Protein AF-A0A060CDG4-F1 (afdb_monomer_lite)

Sequence (92 aa):
MELIAEVQGEGQIFYRRRRRRVKRKSGNIDDFCRRWGSQYSYMVVLDADSVMSGECLSGLVRLMEANPNAGIIQSSPRASGMDTLYARCQQF

Structure (mmCIF, N/CA/C/O backbone):
data_AF-A0A060CDG4-F1
#
_entry.id   AF-A0A060CDG4-F1
#
loop_
_atom_site.group_PDB
_atom_site.id
_atom_site.type_symbol
_atom_site.label_atom_id
_atom_site.label_alt_id
_atom_site.label_comp_id
_atom_site.label_asym_id
_atom_site.label_entity_id
_atom_site.label_seq_id
_atom_site.pdbx_PDB_ins_code
_atom_site.Cartn_x
_atom_site.Cartn_y
_atom_site.Cartn_z
_atom_site.occupancy
_atom_site.B_iso_or_equiv
_a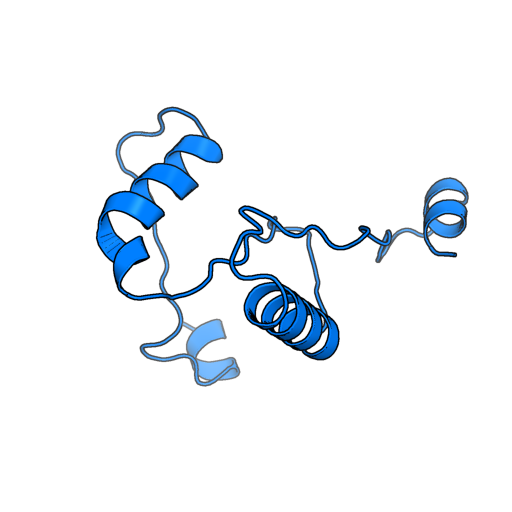tom_site.auth_seq_id
_atom_site.auth_comp_id
_atom_site.auth_asym_id
_atom_site.auth_atom_id
_atom_site.pdbx_PDB_model_num
ATOM 1 N N . MET A 1 1 ? 14.598 -15.958 -4.566 1.00 62.09 1 MET A N 1
ATOM 2 C CA . MET A 1 1 ? 15.732 -15.940 -3.619 1.00 62.09 1 MET A CA 1
ATOM 3 C C . MET A 1 1 ? 16.685 -14.811 -3.973 1.00 62.09 1 MET A C 1
ATOM 5 O O . MET A 1 1 ? 17.033 -14.072 -3.072 1.00 62.09 1 MET A O 1
ATOM 9 N N . GLU A 1 2 ? 17.003 -14.612 -5.256 1.00 82.00 2 GLU A N 1
ATOM 10 C CA . GLU A 1 2 ? 17.863 -13.516 -5.739 1.00 82.00 2 GLU A CA 1
ATOM 11 C C . GLU A 1 2 ? 17.383 -12.119 -5.304 1.00 82.00 2 GLU A C 1
ATOM 13 O O . GLU A 1 2 ? 18.087 -11.468 -4.545 1.00 82.00 2 GLU A O 1
ATOM 18 N N . LEU A 1 3 ? 16.131 -11.737 -5.600 1.00 85.00 3 LEU A N 1
ATOM 19 C CA . LEU A 1 3 ? 15.592 -10.420 -5.207 1.00 85.00 3 LEU A CA 1
ATOM 20 C C . LEU A 1 3 ? 15.703 -10.117 -3.702 1.00 85.00 3 LEU A C 1
ATOM 22 O O . LEU A 1 3 ? 16.003 -8.994 -3.319 1.00 85.00 3 LEU A O 1
ATOM 26 N N . ILE A 1 4 ? 15.443 -11.105 -2.837 1.00 89.88 4 ILE A N 1
ATOM 27 C CA . ILE A 1 4 ? 15.513 -10.910 -1.379 1.00 89.88 4 ILE A CA 1
ATOM 28 C C . ILE A 1 4 ? 16.952 -10.606 -0.957 1.00 89.88 4 ILE A C 1
ATOM 30 O O . ILE A 1 4 ? 17.156 -9.726 -0.126 1.00 89.88 4 ILE A O 1
ATOM 34 N N . ALA A 1 5 ? 17.928 -11.307 -1.537 1.00 89.69 5 ALA A N 1
ATOM 35 C CA . ALA A 1 5 ? 19.340 -11.075 -1.263 1.00 89.69 5 ALA A CA 1
ATOM 36 C C . ALA A 1 5 ? 19.807 -9.719 -1.816 1.00 89.69 5 ALA A C 1
ATOM 38 O O . ALA A 1 5 ? 20.478 -8.977 -1.104 1.00 89.69 5 ALA A O 1
ATOM 39 N N . GLU A 1 6 ? 19.399 -9.370 -3.040 1.00 93.19 6 GLU A N 1
ATOM 40 C CA . GLU A 1 6 ? 19.752 -8.106 -3.701 1.00 93.19 6 GLU A CA 1
ATOM 41 C C . GLU A 1 6 ? 19.315 -6.878 -2.901 1.00 93.19 6 GLU A C 1
ATOM 43 O O . GLU A 1 6 ? 20.073 -5.921 -2.772 1.00 93.19 6 GLU A O 1
ATOM 48 N N . VAL A 1 7 ? 18.102 -6.909 -2.343 1.00 92.44 7 VAL A N 1
ATOM 49 C CA . VAL A 1 7 ? 17.533 -5.772 -1.598 1.00 92.44 7 VAL A CA 1
ATOM 50 C C . VAL A 1 7 ? 17.627 -5.934 -0.082 1.00 92.44 7 VAL A C 1
ATOM 52 O O . VAL A 1 7 ? 17.065 -5.122 0.648 1.00 92.44 7 VAL A O 1
ATOM 55 N N . GLN A 1 8 ? 18.287 -6.994 0.399 1.00 92.56 8 GLN A N 1
ATOM 56 C CA . GLN A 1 8 ? 18.367 -7.348 1.824 1.00 92.56 8 GLN A CA 1
ATOM 57 C C . GLN A 1 8 ? 16.981 -7.399 2.504 1.00 92.56 8 GLN A C 1
ATOM 59 O O . GLN A 1 8 ? 16.804 -7.025 3.661 1.00 92.56 8 GLN A O 1
ATOM 64 N N . GLY A 1 9 ? 15.970 -7.863 1.764 1.00 90.69 9 GLY A N 1
ATOM 65 C CA . GLY A 1 9 ? 14.554 -7.808 2.143 1.00 90.69 9 GLY A CA 1
ATOM 66 C C . GLY A 1 9 ? 14.062 -9.001 2.965 1.00 90.69 9 GLY A C 1
ATOM 67 O O . GLY A 1 9 ? 12.863 -9.301 2.956 1.00 90.69 9 GLY A O 1
ATOM 68 N N . GLU A 1 10 ? 14.964 -9.738 3.615 1.00 92.06 10 GLU A N 1
ATOM 69 C CA . GLU A 1 10 ? 14.598 -10.920 4.394 1.00 92.06 10 GLU A CA 1
ATOM 70 C C . GLU A 1 10 ? 13.661 -10.535 5.548 1.00 92.06 10 GLU A C 1
ATOM 72 O O . GLU A 1 10 ? 13.852 -9.527 6.225 1.00 92.06 10 GLU A O 1
ATOM 77 N N . GLY A 1 11 ? 12.575 -11.294 5.717 1.00 91.12 11 GLY A N 1
ATOM 78 C CA . GLY A 1 11 ? 11.534 -10.993 6.707 1.00 91.12 11 GLY A CA 1
ATOM 79 C C . GLY A 1 11 ? 10.668 -9.761 6.402 1.00 91.12 11 GLY A C 1
ATOM 80 O O . GLY A 1 11 ? 9.756 -9.475 7.170 1.00 91.12 11 GLY A O 1
ATOM 81 N N . GLN A 1 12 ? 10.910 -9.052 5.295 1.00 91.38 12 GLN A N 1
ATOM 82 C CA . GLN A 1 12 ? 10.147 -7.862 4.886 1.00 91.38 12 GLN A CA 1
ATOM 83 C C . GLN A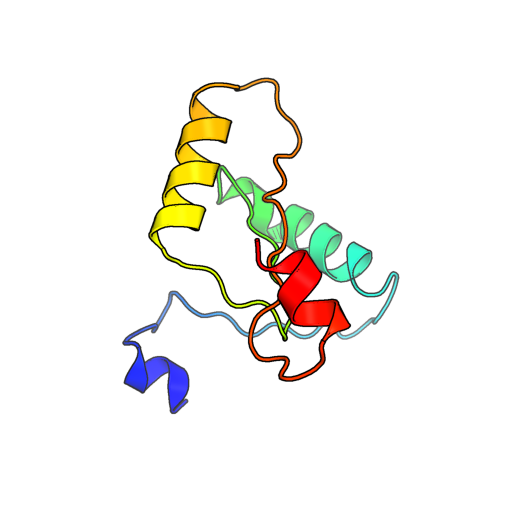 1 12 ? 9.398 -8.070 3.563 1.00 91.38 12 GLN A C 1
ATOM 85 O O . GLN A 1 12 ? 8.375 -7.431 3.316 1.00 91.38 12 GLN A O 1
ATOM 90 N N . ILE A 1 13 ? 9.871 -8.993 2.719 1.00 92.06 13 ILE A N 1
ATOM 91 C CA . ILE A 1 13 ? 9.242 -9.343 1.443 1.00 92.06 13 ILE A CA 1
ATOM 92 C C . ILE A 1 13 ? 8.523 -10.682 1.565 1.00 92.06 13 ILE A C 1
ATOM 94 O O . ILE A 1 13 ? 9.122 -11.715 1.861 1.00 92.06 13 ILE A O 1
ATOM 98 N N . PHE A 1 14 ? 7.230 -10.675 1.249 1.00 91.50 14 PHE A N 1
ATOM 99 C CA . PHE A 1 14 ? 6.374 -11.851 1.348 1.00 91.50 14 PHE A CA 1
ATOM 100 C C . PHE A 1 14 ? 5.721 -12.163 0.002 1.00 91.50 14 PHE A C 1
ATOM 102 O O . PHE A 1 14 ? 5.015 -11.334 -0.573 1.00 91.50 14 PHE A O 1
ATOM 109 N N . TYR A 1 15 ? 5.900 -13.392 -0.488 1.00 91.62 15 TYR A N 1
ATOM 110 C CA . TYR A 1 15 ? 5.159 -13.891 -1.646 1.00 91.62 15 TYR A CA 1
ATOM 111 C C . TYR A 1 15 ? 3.880 -14.603 -1.203 1.00 91.62 15 TYR A C 1
ATOM 113 O O . TYR A 1 15 ? 3.900 -15.469 -0.328 1.00 91.62 15 TYR A O 1
ATOM 121 N N . ARG A 1 16 ? 2.754 -14.290 -1.853 1.00 91.25 16 ARG A N 1
ATOM 122 C CA . ARG A 1 16 ? 1.454 -14.895 -1.543 1.00 91.25 16 ARG A CA 1
ATOM 123 C C . ARG A 1 16 ? 0.721 -15.330 -2.805 1.00 91.25 16 ARG A C 1
ATOM 125 O O . ARG A 1 16 ? 0.524 -14.548 -3.730 1.00 91.25 16 ARG A O 1
ATOM 132 N N . ARG A 1 17 ? 0.187 -16.555 -2.785 1.00 92.44 17 ARG A N 1
ATOM 133 C CA . ARG A 1 17 ? -0.700 -17.094 -3.825 1.00 92.44 17 ARG A CA 1
ATOM 134 C C . ARG A 1 17 ? -1.917 -17.771 -3.194 1.00 92.44 17 ARG A C 1
ATOM 136 O O . ARG A 1 17 ? -1.780 -18.706 -2.412 1.00 92.44 17 ARG A O 1
ATOM 143 N N . ARG A 1 18 ? -3.128 -17.331 -3.554 1.00 92.38 18 ARG A N 1
ATOM 144 C CA . ARG A 1 18 ? -4.378 -17.935 -3.058 1.00 92.38 18 ARG A CA 1
ATOM 145 C C . ARG A 1 18 ? -4.697 -19.231 -3.809 1.00 92.38 18 ARG A C 1
ATOM 147 O O . ARG A 1 18 ? -4.679 -19.249 -5.039 1.00 92.38 18 ARG A O 1
ATOM 154 N N . ARG A 1 19 ? -5.072 -20.291 -3.077 1.00 91.50 19 ARG A N 1
ATOM 155 C CA . ARG A 1 19 ? -5.573 -21.550 -3.671 1.00 91.50 19 ARG A CA 1
ATOM 156 C C . ARG A 1 19 ? -6.875 -21.321 -4.445 1.00 91.50 19 ARG A C 1
ATOM 158 O O . ARG A 1 19 ? -7.001 -21.739 -5.592 1.00 91.50 19 ARG A O 1
ATOM 165 N N . ARG A 1 20 ? -7.823 -20.595 -3.841 1.00 90.56 20 ARG A N 1
ATOM 166 C CA . ARG A 1 20 ? -9.107 -20.234 -4.458 1.00 90.56 20 ARG A CA 1
ATOM 167 C C . ARG A 1 20 ? -9.045 -18.812 -5.026 1.00 90.56 20 ARG A C 1
ATOM 169 O O . ARG A 1 20 ? -8.895 -17.845 -4.283 1.00 90.56 20 ARG A O 1
ATOM 176 N N . ARG A 1 21 ? -9.175 -18.678 -6.348 1.00 89.50 21 ARG A N 1
ATOM 177 C CA . ARG A 1 21 ? -9.033 -17.409 -7.089 1.00 89.50 21 ARG A CA 1
ATOM 178 C C . ARG A 1 21 ? -10.387 -16.731 -7.328 1.00 89.50 21 ARG A C 1
ATOM 180 O O . ARG A 1 21 ? -10.862 -16.641 -8.452 1.00 89.50 21 ARG A O 1
ATOM 187 N N . VAL A 1 22 ? -11.019 -16.263 -6.253 1.00 92.25 22 VAL A N 1
ATOM 188 C CA . VAL A 1 22 ? -12.312 -15.550 -6.300 1.00 92.25 22 VAL A CA 1
ATOM 189 C C . VAL A 1 22 ? -12.082 -14.035 -6.248 1.00 92.25 22 VAL A C 1
ATOM 191 O O . VAL A 1 22 ? -11.134 -13.579 -5.601 1.00 92.25 22 VAL A O 1
ATOM 194 N N . LYS A 1 23 ? -12.933 -13.255 -6.933 1.00 90.69 23 LYS A N 1
ATOM 195 C CA . LYS A 1 23 ? -12.934 -11.775 -6.945 1.00 90.69 23 LYS A CA 1
ATOM 196 C C . LYS A 1 23 ? -11.625 -11.105 -7.427 1.00 90.69 23 LYS A C 1
ATOM 198 O O . LYS A 1 23 ? -11.415 -9.928 -7.177 1.00 90.69 23 LYS A O 1
ATOM 203 N N . ARG A 1 24 ? -10.738 -11.818 -8.142 1.00 91.56 24 ARG A N 1
ATOM 204 C CA . ARG A 1 24 ? -9.510 -11.264 -8.774 1.00 91.56 24 ARG A CA 1
ATOM 205 C C . ARG A 1 24 ? -8.721 -10.321 -7.830 1.00 91.56 24 ARG A C 1
ATOM 207 O O . ARG A 1 24 ? -8.356 -10.765 -6.739 1.00 91.56 24 ARG A O 1
ATOM 214 N N . LYS A 1 25 ? -8.475 -9.060 -8.236 1.00 91.06 25 LYS A N 1
ATOM 215 C CA . LYS A 1 25 ? -7.741 -8.020 -7.483 1.00 91.06 25 LYS A CA 1
ATOM 216 C C . LYS A 1 25 ? -8.422 -7.687 -6.156 1.00 91.06 25 LYS A C 1
ATOM 218 O O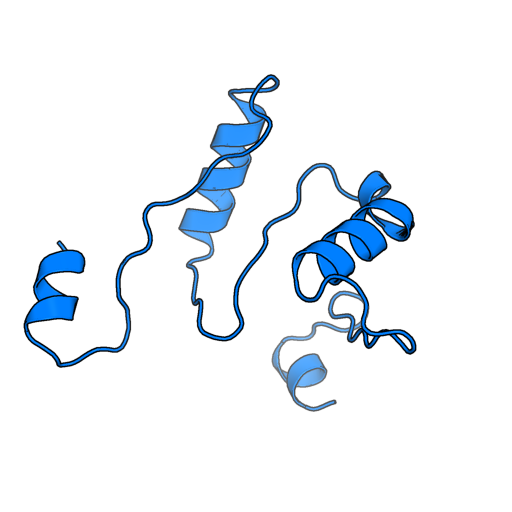 . LYS A 1 25 ? -7.781 -7.801 -5.116 1.00 91.06 25 LYS A O 1
ATOM 223 N N . SER A 1 26 ? -9.723 -7.390 -6.162 1.00 94.50 26 SER A N 1
ATOM 224 C CA . SER A 1 26 ? -10.452 -7.071 -4.925 1.00 94.50 26 SER A CA 1
ATOM 225 C C . SER A 1 26 ? -10.442 -8.237 -3.936 1.00 94.50 26 SER A C 1
ATOM 227 O O . SER A 1 26 ? -10.294 -8.027 -2.739 1.00 94.50 26 SER A O 1
ATOM 229 N N . GLY A 1 27 ? -10.471 -9.479 -4.425 1.00 95.06 27 GLY A N 1
ATOM 230 C CA . GLY A 1 27 ? -10.309 -10.661 -3.580 1.00 95.06 27 GLY A CA 1
ATOM 231 C C . GLY A 1 27 ? -8.910 -10.832 -2.974 1.00 95.06 27 GLY A C 1
ATOM 232 O O . GLY A 1 27 ? -8.790 -11.452 -1.921 1.00 95.06 27 GLY A O 1
ATOM 233 N N . ASN A 1 28 ? -7.849 -10.333 -3.620 1.00 94.44 28 ASN A N 1
ATOM 234 C CA . ASN A 1 28 ? -6.499 -10.335 -3.038 1.00 94.44 28 ASN A CA 1
ATOM 235 C C . ASN A 1 28 ? -6.372 -9.286 -1.928 1.00 94.44 28 ASN A C 1
ATOM 237 O O . ASN A 1 28 ? -5.729 -9.557 -0.912 1.00 94.44 28 ASN A O 1
ATOM 241 N N . ILE A 1 29 ? -6.972 -8.113 -2.138 1.00 94.31 29 ILE A N 1
ATOM 242 C CA . ILE A 1 29 ? -6.968 -7.012 -1.173 1.00 94.31 29 ILE A CA 1
ATOM 243 C C . ILE A 1 29 ? -7.796 -7.401 0.059 1.00 94.31 29 ILE A C 1
ATOM 245 O O . ILE A 1 29 ? -7.273 -7.376 1.166 1.00 94.31 29 ILE A O 1
ATOM 249 N N . ASP A 1 30 ? -9.026 -7.892 -0.129 1.00 95.12 30 ASP A N 1
ATOM 250 C CA . ASP A 1 30 ? -9.905 -8.351 0.962 1.00 95.12 30 ASP A CA 1
ATOM 251 C C . ASP A 1 30 ? -9.242 -9.431 1.836 1.00 95.12 30 ASP A C 1
ATOM 253 O O . ASP A 1 30 ? -9.232 -9.325 3.059 1.00 95.12 30 ASP A O 1
ATOM 257 N N . ASP A 1 31 ? -8.614 -10.444 1.227 1.00 95.06 31 ASP A N 1
ATOM 258 C CA . ASP A 1 31 ? -7.897 -11.488 1.975 1.00 95.06 31 ASP A CA 1
ATOM 259 C C . ASP A 1 31 ? -6.700 -10.930 2.759 1.00 95.06 31 ASP A C 1
ATOM 261 O O . ASP A 1 31 ? -6.406 -11.422 3.845 1.00 95.06 31 ASP A O 1
ATOM 265 N N . PHE A 1 32 ? -6.017 -9.906 2.227 1.00 95.19 32 PHE A N 1
ATOM 266 C CA . PHE A 1 32 ? -4.921 -9.256 2.945 1.00 95.19 32 PHE A CA 1
ATOM 267 C C . PHE A 1 32 ? -5.441 -8.490 4.160 1.00 95.19 32 PHE A C 1
ATOM 269 O O . PHE A 1 32 ? -5.023 -8.765 5.284 1.00 95.19 32 PHE A O 1
ATOM 276 N N . CYS A 1 33 ? -6.406 -7.593 3.940 1.00 95.00 33 CYS A N 1
ATOM 277 C CA . CYS A 1 33 ? -6.986 -6.765 4.990 1.00 95.00 33 CYS A CA 1
ATOM 278 C C . CYS A 1 33 ? -7.570 -7.612 6.129 1.00 95.00 33 CYS A C 1
ATOM 280 O O . CYS A 1 33 ? -7.372 -7.279 7.291 1.00 95.00 33 CYS A O 1
ATOM 282 N N . ARG A 1 34 ? -8.216 -8.747 5.820 1.00 95.06 34 ARG A N 1
ATOM 283 C CA . ARG A 1 34 ? -8.796 -9.639 6.840 1.00 95.06 34 ARG A CA 1
ATOM 284 C C . ARG A 1 34 ? -7.778 -10.363 7.715 1.00 95.06 34 ARG A C 1
ATOM 286 O O . ARG A 1 34 ? -8.094 -10.665 8.858 1.00 95.06 34 ARG A O 1
ATOM 293 N N . ARG A 1 35 ? -6.615 -10.728 7.175 1.00 94.81 35 ARG A N 1
ATOM 294 C CA . ARG A 1 35 ? -5.641 -11.583 7.879 1.00 94.81 35 ARG A CA 1
ATOM 295 C C . ARG A 1 35 ? -4.499 -10.798 8.511 1.00 94.81 35 ARG A C 1
ATOM 297 O O . ARG A 1 35 ? -4.009 -11.199 9.559 1.00 94.81 35 ARG A O 1
ATOM 304 N N . TRP A 1 36 ? -4.075 -9.715 7.863 1.00 95.69 36 TRP A N 1
ATOM 305 C CA . TRP A 1 36 ? -2.896 -8.938 8.259 1.00 95.69 36 TRP A CA 1
ATOM 306 C C . TRP A 1 36 ? -3.141 -7.432 8.286 1.00 95.69 36 TRP A C 1
ATOM 308 O O . TRP A 1 36 ? -2.289 -6.706 8.779 1.00 95.69 36 TRP A O 1
ATOM 318 N N . GLY A 1 37 ? -4.285 -6.946 7.793 1.00 95.38 37 GLY A N 1
ATOM 319 C CA . GLY A 1 37 ? -4.555 -5.508 7.698 1.00 95.38 37 GLY A CA 1
ATOM 320 C C . GLY A 1 37 ? -4.431 -4.771 9.030 1.00 95.38 37 GLY A C 1
ATOM 321 O O . GLY A 1 37 ? -3.953 -3.648 9.047 1.00 95.38 37 GLY A O 1
ATOM 322 N N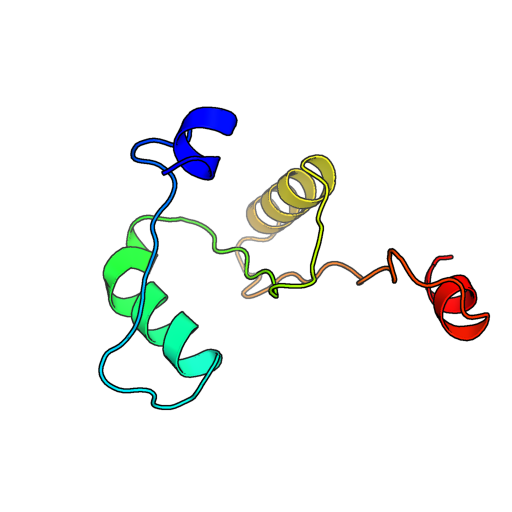 . SER A 1 38 ? -4.764 -5.419 10.148 1.00 96.44 38 SER A N 1
ATOM 323 C CA . SER A 1 38 ? -4.643 -4.832 11.489 1.00 96.44 38 SER A CA 1
ATOM 324 C C . SER A 1 38 ? -3.202 -4.602 11.959 1.00 96.44 38 SER A C 1
ATOM 326 O O . SER A 1 38 ? -3.004 -3.970 12.989 1.00 96.44 38 SER A O 1
ATOM 328 N N . GLN A 1 39 ? -2.201 -5.141 11.257 1.00 96.19 39 GLN A N 1
ATOM 329 C CA . GLN A 1 39 ? -0.782 -4.968 11.590 1.00 96.19 39 GLN A CA 1
ATOM 330 C C . GLN A 1 39 ? -0.186 -3.694 10.972 1.00 96.19 39 GLN A C 1
ATOM 332 O O . GLN A 1 39 ? 0.958 -3.359 11.263 1.00 96.19 39 GLN A O 1
ATOM 337 N N . TYR A 1 40 ? -0.942 -2.989 10.123 1.00 94.81 40 TYR A N 1
ATOM 338 C CA . TYR A 1 40 ? -0.471 -1.824 9.380 1.00 94.81 40 TYR A CA 1
ATOM 339 C C . TYR A 1 40 ? -1.476 -0.676 9.489 1.00 94.81 40 TYR A C 1
ATOM 341 O O . TYR A 1 40 ? -2.675 -0.883 9.322 1.00 94.81 40 TYR A O 1
ATOM 349 N N . SER A 1 41 ? -0.993 0.549 9.703 1.00 94.06 41 SER A N 1
ATOM 350 C CA . SER A 1 41 ? -1.854 1.743 9.727 1.00 94.06 41 SER A CA 1
ATOM 351 C C . SER A 1 41 ? -2.382 2.107 8.337 1.00 94.06 41 SER A C 1
ATOM 353 O O . SER A 1 41 ? -3.512 2.566 8.196 1.00 94.06 41 SER A O 1
ATOM 355 N N . TYR A 1 42 ? -1.569 1.875 7.301 1.00 95.19 42 TYR A N 1
ATOM 356 C CA . TYR A 1 42 ? -1.871 2.225 5.915 1.00 95.19 42 TYR A CA 1
ATOM 357 C C . TYR A 1 42 ? -1.499 1.088 4.965 1.00 95.19 42 TYR A C 1
ATOM 359 O O . TYR A 1 42 ? -0.598 0.295 5.235 1.00 95.19 42 TYR A O 1
ATOM 367 N N . MET A 1 43 ? -2.173 1.038 3.817 1.00 94.69 43 MET A N 1
ATOM 368 C CA . MET A 1 43 ? -1.904 0.079 2.750 1.00 94.69 43 MET A CA 1
ATOM 369 C C . MET A 1 43 ? -1.724 0.827 1.434 1.00 94.69 43 MET A C 1
ATOM 371 O O . MET A 1 43 ? -2.608 1.570 1.013 1.00 94.69 43 MET A O 1
ATOM 375 N N . VAL A 1 44 ? -0.606 0.573 0.755 1.00 93.38 44 VAL A N 1
ATOM 376 C CA . VAL A 1 44 ? -0.369 1.050 -0.610 1.00 93.38 44 VAL A CA 1
ATOM 377 C C . VAL A 1 44 ? -0.552 -0.116 -1.573 1.00 93.38 44 VAL A C 1
ATOM 379 O O . VAL A 1 44 ? 0.032 -1.183 -1.386 1.00 93.38 44 VAL A O 1
ATOM 382 N N . VAL A 1 45 ? -1.374 0.078 -2.603 1.00 92.56 45 VAL A N 1
ATOM 383 C CA . VAL A 1 45 ? -1.619 -0.926 -3.645 1.00 92.56 45 VAL A CA 1
ATOM 384 C C . VAL A 1 45 ? -0.945 -0.470 -4.931 1.00 92.56 45 VAL A C 1
ATOM 386 O O . VAL A 1 45 ? -1.341 0.538 -5.507 1.00 92.56 45 VAL A O 1
ATOM 389 N N . LEU A 1 46 ? 0.044 -1.238 -5.382 1.00 89.81 46 LEU A N 1
ATOM 390 C CA . LEU A 1 46 ? 0.734 -1.045 -6.656 1.00 89.81 46 LEU A CA 1
ATOM 391 C C . LEU A 1 46 ? 0.344 -2.160 -7.628 1.00 89.81 46 LEU A C 1
ATOM 393 O O . LEU A 1 46 ? 0.246 -3.325 -7.228 1.00 89.81 46 LEU A O 1
ATOM 397 N N . ASP A 1 47 ? 0.110 -1.807 -8.890 1.00 87.69 47 ASP A N 1
ATOM 398 C CA . ASP A 1 47 ? 0.000 -2.792 -9.965 1.00 87.69 47 ASP A CA 1
ATOM 399 C C . ASP A 1 47 ? 1.397 -3.259 -10.411 1.00 87.69 47 ASP A C 1
ATOM 401 O O . ASP A 1 47 ? 2.409 -2.642 -10.083 1.00 87.69 47 ASP A O 1
ATOM 405 N N . ALA A 1 48 ? 1.471 -4.394 -11.112 1.00 85.75 48 ALA A N 1
ATOM 406 C CA . ALA A 1 48 ? 2.744 -5.046 -11.457 1.00 85.75 48 ALA A CA 1
ATOM 407 C C . ALA A 1 48 ? 3.615 -4.246 -12.447 1.00 85.75 48 ALA A C 1
ATOM 409 O O . ALA A 1 48 ? 4.789 -4.554 -12.625 1.00 85.75 48 ALA A O 1
ATOM 410 N N . ASP A 1 49 ? 3.025 -3.247 -13.091 1.00 82.88 49 ASP A N 1
ATOM 411 C CA . ASP A 1 49 ? 3.617 -2.310 -14.041 1.00 82.88 49 ASP A CA 1
ATOM 412 C C . ASP A 1 49 ? 3.814 -0.905 -13.443 1.00 82.88 49 ASP A C 1
ATOM 414 O O . ASP A 1 49 ? 4.292 0.004 -14.121 1.00 82.88 49 ASP A O 1
ATOM 418 N N . SER A 1 50 ? 3.461 -0.707 -12.171 1.00 79.81 50 SER A N 1
ATOM 419 C CA . SER A 1 50 ? 3.599 0.578 -11.493 1.00 79.81 50 SER A CA 1
ATOM 420 C C . SER A 1 50 ? 4.979 0.719 -10.854 1.00 79.81 50 SER A C 1
ATOM 422 O O . SER A 1 50 ? 5.383 -0.099 -10.029 1.00 79.81 50 SER A O 1
ATOM 424 N N . VAL A 1 51 ? 5.669 1.817 -11.164 1.00 83.19 51 VAL A N 1
ATOM 425 C CA . VAL A 1 51 ? 6.884 2.255 -10.462 1.00 83.19 51 VAL A CA 1
ATOM 426 C C . VAL A 1 51 ? 6.567 3.545 -9.718 1.00 83.19 51 VAL A C 1
ATOM 428 O O . VAL A 1 51 ? 5.980 4.465 -10.284 1.00 83.19 51 VAL A O 1
ATOM 431 N N . MET A 1 52 ? 6.957 3.622 -8.447 1.00 82.06 52 MET A N 1
ATOM 432 C CA . MET A 1 52 ? 6.722 4.793 -7.608 1.00 82.06 52 MET A CA 1
ATOM 433 C C . MET A 1 52 ? 8.003 5.210 -6.892 1.00 82.06 52 MET A C 1
ATOM 435 O O . MET A 1 52 ? 8.754 4.365 -6.409 1.00 82.06 52 MET A O 1
ATOM 439 N N . SER A 1 53 ? 8.247 6.519 -6.811 1.00 87.31 53 SER A N 1
ATOM 440 C CA . SER A 1 53 ? 9.363 7.053 -6.033 1.00 87.31 53 SER A CA 1
ATOM 441 C C . SER A 1 53 ? 9.077 6.957 -4.531 1.00 87.31 53 SER A C 1
ATOM 443 O O . SER A 1 53 ? 7.935 7.100 -4.083 1.00 87.31 53 SER A O 1
ATOM 445 N N . GLY A 1 54 ? 10.131 6.769 -3.731 1.00 88.62 54 GLY A N 1
ATOM 446 C CA . GLY A 1 54 ? 10.024 6.780 -2.267 1.00 88.62 54 GLY A CA 1
ATOM 447 C C . GLY A 1 54 ? 9.513 8.116 -1.710 1.00 88.62 54 GLY A C 1
ATOM 448 O O . GLY A 1 54 ? 8.798 8.141 -0.707 1.00 88.62 54 GLY A O 1
ATOM 449 N N . GLU A 1 55 ? 9.810 9.224 -2.394 1.00 90.19 55 GLU A N 1
ATOM 450 C CA . GLU A 1 55 ? 9.293 10.552 -2.051 1.00 90.19 55 GLU A CA 1
ATOM 451 C C . GLU A 1 55 ? 7.767 10.622 -2.199 1.00 90.19 55 GLU A C 1
ATOM 453 O O . GLU A 1 55 ? 7.085 11.094 -1.290 1.00 90.19 55 GLU A O 1
ATOM 458 N N . CYS A 1 56 ? 7.214 10.085 -3.294 1.00 89.62 56 CYS A N 1
ATOM 459 C CA . CYS A 1 56 ? 5.768 10.039 -3.501 1.00 89.62 56 CYS A CA 1
ATOM 460 C C . CYS A 1 56 ? 5.077 9.190 -2.425 1.00 89.62 56 CYS A C 1
ATOM 462 O O . CYS A 1 56 ? 4.096 9.636 -1.832 1.00 89.62 56 CYS A O 1
ATOM 464 N N . LEU A 1 57 ? 5.632 8.014 -2.105 1.00 91.44 57 LEU A N 1
ATOM 465 C CA . LEU A 1 57 ? 5.147 7.160 -1.012 1.00 91.44 57 LEU A CA 1
ATOM 466 C C . LEU A 1 57 ? 5.111 7.907 0.327 1.00 91.44 57 LEU A C 1
ATOM 468 O O . LEU A 1 57 ? 4.092 7.910 1.015 1.00 91.44 57 LEU A O 1
ATOM 472 N N . SER A 1 58 ? 6.207 8.583 0.671 1.00 93.75 58 SER A N 1
ATOM 473 C CA . SER A 1 58 ? 6.313 9.365 1.908 1.00 93.75 58 SER A CA 1
ATOM 474 C C . SER A 1 58 ? 5.314 10.527 1.935 1.00 93.75 58 SER A C 1
ATOM 476 O O . SER A 1 58 ? 4.715 10.810 2.972 1.00 93.75 58 SER A O 1
ATOM 478 N N . GLY A 1 59 ? 5.094 11.180 0.791 1.00 93.94 59 GLY A N 1
ATOM 479 C CA . GLY A 1 59 ? 4.080 12.220 0.624 1.00 93.94 59 GLY A CA 1
ATOM 480 C C . GLY A 1 59 ? 2.657 11.707 0.851 1.00 93.94 59 GLY A C 1
ATOM 481 O O . GLY A 1 59 ? 1.893 12.344 1.572 1.00 93.94 59 GLY A O 1
ATOM 482 N N . LEU A 1 60 ? 2.313 10.534 0.308 1.00 93.75 60 LEU A N 1
ATOM 483 C CA . LEU A 1 60 ? 1.001 9.909 0.516 1.00 93.75 60 LEU A CA 1
ATOM 484 C C . LEU A 1 60 ? 0.747 9.596 1.995 1.00 93.75 60 LEU A C 1
ATOM 486 O O . LEU A 1 60 ? -0.337 9.887 2.496 1.00 93.75 60 LEU A O 1
ATOM 490 N N . VAL A 1 61 ? 1.746 9.070 2.709 1.00 94.38 61 VAL A N 1
ATOM 491 C CA . VAL A 1 61 ? 1.634 8.818 4.156 1.00 94.38 61 VAL A CA 1
ATOM 492 C C . VAL A 1 61 ? 1.397 10.122 4.918 1.00 94.38 61 VAL A C 1
ATOM 494 O O . VAL A 1 61 ? 0.466 10.199 5.711 1.00 94.38 61 VAL A O 1
ATOM 497 N N . ARG A 1 62 ? 2.164 11.183 4.630 1.00 95.81 62 ARG A N 1
ATOM 498 C CA . ARG A 1 62 ? 1.963 12.502 5.262 1.00 95.81 62 ARG A CA 1
ATOM 499 C C . ARG A 1 62 ? 0.559 13.058 5.025 1.00 95.81 62 ARG A C 1
ATOM 501 O O . ARG A 1 62 ? -0.013 13.663 5.926 1.00 95.81 62 ARG A O 1
ATOM 508 N N . LEU A 1 63 ? 0.000 12.855 3.831 1.00 95.00 63 LEU A N 1
ATOM 509 C CA . LEU A 1 63 ? -1.365 13.279 3.5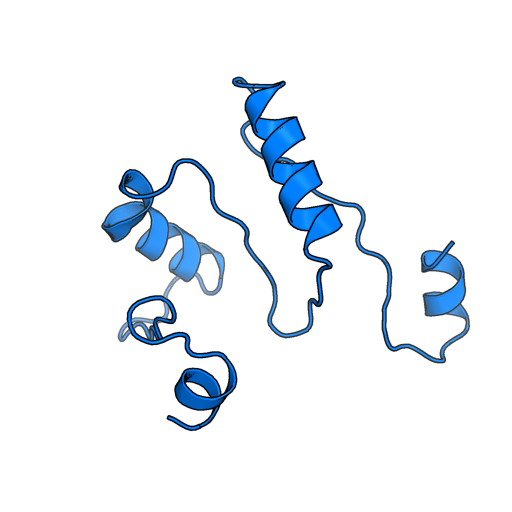23 1.00 95.00 63 LEU A CA 1
ATOM 510 C C . LEU A 1 63 ? -2.412 12.480 4.306 1.00 95.00 63 LEU A C 1
ATOM 512 O O . LEU A 1 63 ? -3.382 13.077 4.766 1.00 95.00 63 LEU A O 1
ATOM 516 N N . MET A 1 64 ? -2.214 11.170 4.482 1.00 95.69 64 MET A N 1
ATOM 517 C CA . MET A 1 64 ? -3.099 10.334 5.303 1.00 95.69 64 MET A CA 1
ATOM 518 C C . MET A 1 64 ? -3.061 10.751 6.781 1.00 95.69 64 MET A C 1
ATOM 520 O O . MET A 1 64 ? -4.114 10.887 7.396 1.00 95.69 64 MET A O 1
ATOM 524 N N . GLU A 1 65 ? -1.874 11.022 7.329 1.00 95.88 65 GLU A N 1
ATOM 525 C CA . GLU A 1 65 ? -1.703 11.509 8.709 1.00 95.88 65 GLU A CA 1
ATOM 526 C C . GLU A 1 65 ? -2.371 12.879 8.920 1.00 95.88 65 GLU A C 1
ATOM 528 O O . GLU A 1 65 ? -3.040 13.114 9.924 1.00 95.88 65 GLU A O 1
ATOM 533 N N . ALA A 1 66 ? -2.247 13.785 7.943 1.00 97.00 66 ALA A N 1
ATOM 534 C CA . ALA A 1 66 ? -2.875 15.105 7.995 1.00 97.00 66 ALA A CA 1
ATOM 535 C C . ALA A 1 66 ? -4.405 15.068 7.809 1.00 97.00 66 ALA A C 1
ATOM 537 O O . ALA A 1 66 ? -5.084 16.031 8.164 1.00 97.00 66 ALA A O 1
ATOM 538 N N . ASN A 1 67 ? -4.958 13.980 7.261 1.00 95.94 67 ASN A N 1
ATOM 539 C CA . ASN A 1 67 ? -6.388 13.837 6.982 1.00 95.94 67 ASN A CA 1
ATOM 540 C C . ASN A 1 67 ? -6.936 12.508 7.539 1.00 95.94 67 ASN A C 1
ATOM 542 O O . ASN A 1 67 ? -7.290 11.627 6.755 1.00 95.94 67 ASN A O 1
ATOM 546 N N . PRO A 1 68 ? -7.099 12.359 8.869 1.00 93.62 68 PRO A N 1
ATOM 547 C CA . PRO A 1 68 ? -7.501 11.088 9.490 1.00 93.62 68 PRO A CA 1
ATOM 548 C C . PRO A 1 68 ? -8.854 10.525 9.023 1.00 93.62 68 PRO A C 1
ATOM 550 O O . PRO A 1 68 ? -9.115 9.334 9.164 1.00 93.62 68 PRO A O 1
ATOM 553 N N . ASN A 1 69 ? -9.722 11.370 8.458 1.00 95.31 69 ASN A N 1
ATOM 554 C CA . ASN A 1 69 ? -11.026 10.967 7.922 1.00 95.31 69 ASN A CA 1
ATOM 555 C C . ASN A 1 69 ? -10.962 10.485 6.458 1.00 95.31 69 ASN A C 1
ATOM 557 O O . ASN A 1 69 ? -11.982 10.073 5.903 1.00 95.31 69 ASN A O 1
ATOM 561 N N . ALA A 1 70 ? -9.800 10.564 5.803 1.00 94.31 70 ALA A N 1
ATOM 562 C CA . ALA A 1 70 ? -9.629 10.108 4.431 1.00 94.31 70 ALA A CA 1
ATOM 563 C C . ALA A 1 70 ? -9.563 8.573 4.378 1.00 94.31 70 ALA A C 1
ATOM 565 O O . ALA A 1 70 ? -8.660 7.953 4.931 1.00 94.31 70 ALA A O 1
ATOM 566 N N . GLY A 1 71 ? -10.510 7.950 3.670 1.00 92.25 71 GLY A N 1
ATOM 567 C CA . GLY A 1 71 ? -10.507 6.496 3.460 1.00 92.25 71 GLY A CA 1
ATOM 568 C C . GLY A 1 71 ? -9.548 6.029 2.358 1.00 92.25 71 GLY A C 1
ATOM 569 O O . GLY A 1 71 ? -9.089 4.889 2.379 1.00 92.25 71 GLY A O 1
ATOM 570 N N . ILE A 1 72 ? -9.254 6.892 1.382 1.00 94.25 72 ILE A N 1
ATOM 571 C CA . ILE A 1 72 ? -8.324 6.619 0.283 1.00 94.25 72 ILE A CA 1
ATOM 572 C C . ILE A 1 72 ? -7.742 7.931 -0.244 1.00 94.25 72 ILE A C 1
ATOM 574 O O . ILE A 1 72 ? -8.458 8.920 -0.396 1.00 94.25 72 ILE A O 1
ATOM 578 N N . ILE A 1 73 ? -6.449 7.920 -0.558 1.00 92.75 73 ILE A N 1
ATOM 579 C CA . ILE A 1 73 ? -5.764 8.993 -1.279 1.00 92.75 73 ILE A CA 1
ATOM 580 C C . ILE A 1 73 ? -5.115 8.369 -2.508 1.00 92.75 73 ILE A C 1
ATOM 582 O O . ILE A 1 73 ? -4.469 7.326 -2.415 1.00 92.75 73 ILE A O 1
ATOM 586 N N . GLN A 1 74 ? -5.306 8.999 -3.664 1.00 89.31 74 GLN A N 1
ATOM 587 C CA . GLN A 1 74 ? -4.791 8.517 -4.938 1.00 89.31 74 GLN A CA 1
ATOM 588 C C . GLN A 1 74 ? -3.853 9.565 -5.535 1.00 89.31 74 GLN A C 1
ATOM 590 O O . GLN A 1 74 ? -4.230 10.726 -5.693 1.00 89.31 74 GLN A O 1
ATOM 595 N N . SER A 1 75 ? -2.623 9.159 -5.854 1.00 81.38 75 SER A N 1
ATOM 596 C CA . SER A 1 75 ? -1.710 9.984 -6.642 1.00 81.38 75 SER A CA 1
ATOM 597 C C . SER A 1 75 ? -2.162 10.016 -8.102 1.00 81.38 75 SER A C 1
ATOM 599 O O . SER A 1 75 ? -2.790 9.079 -8.599 1.00 81.38 75 SER A O 1
ATOM 601 N N . SER A 1 76 ? -1.837 11.102 -8.804 1.00 76.69 76 SER A N 1
ATOM 602 C CA . SER A 1 76 ? -2.056 11.158 -10.248 1.00 76.69 76 SER A CA 1
ATOM 603 C C . SER A 1 76 ? -1.059 10.220 -10.942 1.00 76.69 76 SER A C 1
ATOM 605 O O . SER A 1 76 ? 0.151 10.412 -10.766 1.00 76.69 76 SER A O 1
ATOM 607 N N . PRO A 1 77 ? -1.513 9.201 -11.694 1.00 67.31 77 PRO A N 1
ATOM 608 C CA . PRO A 1 77 ? -0.609 8.336 -12.432 1.00 67.31 77 PRO A CA 1
ATOM 609 C C . PRO A 1 77 ? 0.058 9.150 -13.541 1.00 67.31 77 PRO A C 1
ATOM 611 O O . PRO A 1 77 ? -0.617 9.746 -14.377 1.00 67.31 77 PRO A O 1
ATOM 614 N N . ARG A 1 78 ? 1.391 9.161 -13.566 1.00 67.75 78 ARG A N 1
ATOM 615 C CA . ARG A 1 78 ? 2.147 9.645 -14.724 1.00 67.75 78 ARG A CA 1
ATOM 616 C C . ARG A 1 78 ? 2.553 8.448 -15.561 1.00 67.75 78 ARG A C 1
ATOM 618 O O . ARG A 1 78 ? 3.125 7.497 -15.029 1.00 67.75 78 ARG A O 1
ATOM 625 N N . ALA A 1 79 ? 2.263 8.493 -16.858 1.00 59.78 79 ALA A N 1
ATOM 626 C CA . ALA A 1 79 ? 2.758 7.484 -17.781 1.00 59.78 79 ALA A CA 1
ATOM 627 C C . ALA A 1 79 ? 4.297 7.477 -17.737 1.00 59.78 79 ALA A C 1
ATOM 629 O O . ALA A 1 79 ? 4.936 8.515 -17.908 1.00 59.78 79 ALA A O 1
ATOM 630 N N . SER A 1 80 ? 4.886 6.311 -17.474 1.00 56.12 80 SER A N 1
ATOM 631 C CA . SER A 1 80 ? 6.334 6.100 -17.436 1.00 56.12 80 SER A CA 1
ATOM 632 C C . SER A 1 80 ? 6.688 4.970 -18.401 1.00 56.12 80 SER A C 1
ATOM 634 O O . SER A 1 80 ? 5.969 3.975 -18.463 1.00 56.12 80 SER A O 1
ATOM 636 N N . GLY A 1 81 ? 7.759 5.130 -19.184 1.00 49.81 81 GLY A N 1
ATOM 637 C CA . GLY A 1 81 ? 8.234 4.101 -20.120 1.00 49.81 81 GLY A CA 1
ATOM 638 C C . GLY A 1 81 ? 7.475 3.990 -21.451 1.00 49.81 81 GLY A C 1
ATOM 639 O O . GLY A 1 81 ? 7.505 2.932 -22.071 1.00 49.81 81 GLY A O 1
ATOM 640 N N . MET A 1 82 ? 6.794 5.048 -21.905 1.00 44.34 82 MET A N 1
ATOM 641 C CA . MET A 1 82 ? 6.102 5.058 -23.199 1.00 44.34 82 MET A CA 1
ATOM 642 C C . MET A 1 82 ? 6.672 6.125 -24.146 1.00 44.34 82 MET A C 1
ATOM 644 O O . MET A 1 82 ? 6.548 7.318 -23.883 1.00 44.34 82 MET A O 1
ATOM 648 N N . ASP A 1 83 ? 7.207 5.693 -25.294 1.00 49.25 83 ASP A N 1
ATOM 649 C CA . ASP A 1 83 ? 7.703 6.565 -26.379 1.00 49.25 83 ASP A CA 1
ATOM 650 C C . ASP A 1 83 ? 6.590 7.072 -27.322 1.00 49.25 83 ASP A C 1
ATOM 652 O O . ASP A 1 83 ? 6.852 7.698 -28.351 1.00 49.25 83 ASP A O 1
ATOM 656 N N . THR A 1 84 ? 5.319 6.808 -27.007 1.00 56.34 84 THR A N 1
ATOM 657 C CA . THR A 1 84 ? 4.194 7.236 -27.848 1.00 56.34 84 THR A CA 1
ATOM 658 C C . THR A 1 84 ? 3.756 8.663 -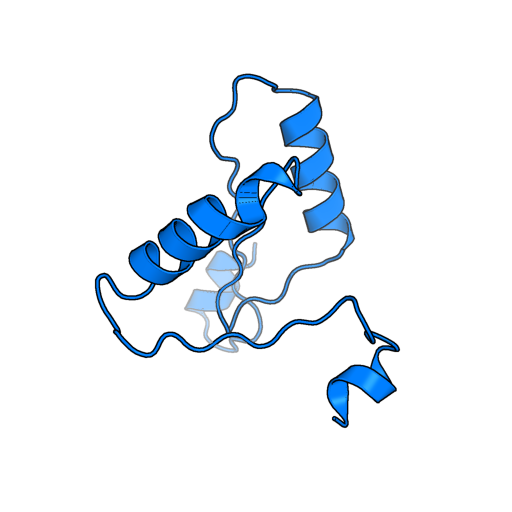27.507 1.00 56.34 84 THR A C 1
ATOM 660 O O . THR A 1 84 ? 3.702 9.064 -26.344 1.00 56.34 84 THR A O 1
ATOM 663 N N . LEU A 1 85 ? 3.401 9.447 -28.534 1.00 54.75 85 LEU A N 1
ATOM 664 C CA . LEU A 1 85 ? 2.970 10.852 -28.406 1.00 54.75 85 LEU A CA 1
ATOM 665 C C . LEU A 1 85 ? 1.858 11.055 -27.359 1.00 54.75 85 LEU A C 1
ATOM 667 O O . LEU A 1 85 ? 1.893 12.024 -26.606 1.00 54.75 85 LEU A O 1
ATOM 671 N N . TYR A 1 86 ? 0.914 10.113 -27.264 1.00 50.41 86 TYR A N 1
ATOM 672 C CA . TYR A 1 86 ? -0.190 10.157 -26.300 1.00 50.41 86 TYR A CA 1
ATOM 673 C C . TYR A 1 86 ? 0.284 10.049 -24.842 1.00 50.41 86 TYR A C 1
ATOM 675 O O . TYR A 1 86 ? -0.215 10.755 -23.968 1.00 50.41 86 TYR A O 1
ATOM 683 N N . ALA A 1 87 ? 1.287 9.212 -24.581 1.00 45.50 87 ALA A N 1
ATOM 684 C CA . ALA A 1 87 ? 1.834 9.030 -23.246 1.00 45.50 87 ALA A CA 1
ATOM 685 C C . ALA A 1 87 ? 2.630 10.243 -22.759 1.00 45.50 87 ALA A C 1
ATOM 687 O O . ALA A 1 87 ? 2.520 10.619 -21.594 1.00 45.50 87 ALA A O 1
ATOM 688 N N . ARG A 1 88 ? 3.370 10.906 -23.661 1.00 51.06 88 ARG A N 1
ATOM 689 C CA . ARG A 1 88 ? 4.078 12.155 -23.339 1.00 51.06 88 ARG A CA 1
ATOM 690 C C . ARG A 1 88 ? 3.118 13.287 -22.981 1.00 51.06 88 ARG A C 1
ATOM 692 O O . ARG A 1 88 ? 3.432 14.072 -22.097 1.00 51.06 88 ARG A O 1
ATOM 699 N N . CYS A 1 89 ? 1.945 13.363 -23.611 1.00 54.12 89 CYS A N 1
ATOM 700 C CA . CYS A 1 89 ? 0.932 14.359 -23.249 1.00 54.12 89 CYS A CA 1
ATOM 701 C C . CYS A 1 89 ? 0.351 14.149 -21.841 1.00 54.12 89 CYS A C 1
ATOM 703 O O . CYS A 1 89 ? -0.031 15.125 -21.212 1.00 54.12 89 CYS A O 1
ATOM 705 N N . GLN A 1 90 ? 0.309 12.912 -21.332 1.00 47.00 90 GLN A N 1
ATOM 706 C CA . GLN A 1 90 ? -0.091 12.613 -19.946 1.00 47.00 90 GLN A CA 1
ATOM 707 C C . GLN A 1 90 ? 1.063 12.726 -18.933 1.00 47.00 90 GLN A C 1
ATOM 709 O O . GLN A 1 90 ? 0.857 12.553 -17.732 1.00 47.00 90 GLN A O 1
ATOM 714 N N . GLN A 1 91 ? 2.288 12.966 -19.405 1.00 43.56 91 GLN A N 1
ATOM 715 C CA . GLN A 1 91 ? 3.481 13.062 -18.565 1.00 43.56 91 GLN A CA 1
ATOM 716 C C . GLN A 1 91 ? 3.673 14.468 -17.962 1.00 43.56 91 GLN A C 1
ATOM 718 O O . GLN A 1 91 ? 4.394 14.590 -16.967 1.00 43.56 91 GLN A O 1
ATOM 723 N N . PHE A 1 92 ? 3.038 15.498 -18.539 1.00 43.41 92 PHE A N 1
ATOM 724 C CA . PHE A 1 92 ? 3.123 16.901 -18.113 1.00 43.41 92 PHE A CA 1
ATOM 725 C C . PHE A 1 92 ? 1.896 17.339 -17.311 1.00 43.41 92 PHE A C 1
ATOM 727 O O . PHE A 1 92 ? 0.765 17.046 -17.755 1.00 43.41 92 PHE A O 1
#

Foldseek 3Di:
DVVCVVVVCVVNDDDDDDPDCPPPPVVVVVVCCVPPVVVDPDDDDDDPPDDDDPVVVVVLVVVCVVPVPDPDDDDQDQQDDDPDPVSVVSND

Radius of gyration: 16.36 Å; chains: 1; bounding box: 33×38×40 Å

InterPro domains:
  IPR001173 Glycosyltransferase 2-like [PF00535] (8-91)
  IPR029044 Nucleotide-diphospho-sugar transferases [G3DSA:3.90.550.10] (2-91)
  IPR029044 Nucleotide-diphospho-sugar transferases [SSF53448] (14-88)
  IPR050321 Glycosyltransferase 2/OpgH subfamily [PTHR43867] (3-89)

Organism: NCBI:txid263771

Secondary structure (DSSP, 8-state):
-HHHHHTT-TTT------SS--SHHHHHHHHHHHHTGGG-S------TT----HHHHHHHHHHHHH-TT-S---PPPPP-S--SHHHHHTT-

pLDDT: mean 84.54, std 15.78, range [43.41, 97.0]